Protein AF-A0A016WX50-F1 (afdb_monomer_lite)

Secondary structure (DSSP, 8-state):
-HHHHHHHHTT--STT---HHHHHHHTTPPPHHHHHHHHHHHHHHHHHHS-TTSHHHHHHH----SPPPP-

pLDDT: mean 91.86, std 5.21, range [62.44, 97.5]

Structure (mmCIF, N/CA/C/O backbone):
data_AF-A0A016WX50-F1
#
_entry.id   AF-A0A016WX50-F1
#
loop_
_atom_site.group_PDB
_atom_site.id
_atom_site.type_symbol
_atom_site.label_atom_id
_atom_site.label_alt_id
_atom_site.label_comp_id
_atom_site.label_asym_id
_atom_site.label_entity_id
_atom_site.label_seq_id
_atom_site.pdbx_PDB_ins_code
_atom_site.Cartn_x
_atom_site.Cartn_y
_atom_site.Cartn_z
_atom_site.occupancy
_atom_site.B_iso_or_equiv
_atom_site.auth_seq_id
_atom_site.auth_comp_id
_atom_site.auth_asym_id
_atom_site.auth_atom_id
_atom_site.pdbx_PDB_model_num
ATOM 1 N N . MET A 1 1 ? -0.500 -4.867 15.753 1.00 62.44 1 MET A N 1
ATOM 2 C CA . MET A 1 1 ? -0.367 -3.715 16.676 1.00 62.44 1 MET A CA 1
ATOM 3 C C . MET A 1 1 ? -1.330 -2.591 16.330 1.00 62.44 1 MET A C 1
ATOM 5 O O . MET A 1 1 ? -2.105 -2.229 17.204 1.00 62.44 1 MET A O 1
ATOM 9 N N . GLU A 1 2 ? -1.345 -2.124 15.077 1.00 79.00 2 GLU A N 1
ATOM 10 C CA . GLU A 1 2 ? -2.222 -1.055 14.557 1.00 79.00 2 GLU A CA 1
ATOM 11 C C . GLU A 1 2 ? -3.648 -1.084 15.139 1.00 79.00 2 GLU A C 1
ATOM 13 O O . GLU A 1 2 ? -4.041 -0.189 15.876 1.00 79.00 2 GLU A O 1
ATOM 18 N N . THR A 1 3 ? -4.399 -2.170 14.937 1.00 85.75 3 THR A N 1
ATOM 19 C CA . THR A 1 3 ? -5.793 -2.263 15.401 1.00 85.75 3 THR A CA 1
ATOM 20 C C . THR A 1 3 ? -5.949 -2.208 16.923 1.00 85.75 3 THR A C 1
ATOM 22 O O . THR A 1 3 ? -6.929 -1.660 17.417 1.00 85.75 3 THR A O 1
ATOM 25 N N . LYS A 1 4 ? -4.995 -2.757 17.688 1.00 89.12 4 LYS A N 1
ATOM 26 C CA . LYS A 1 4 ? -5.040 -2.736 19.160 1.00 89.12 4 LYS A CA 1
ATOM 27 C C . LYS A 1 4 ? -4.817 -1.316 19.686 1.00 89.12 4 LYS A C 1
ATOM 29 O O . LYS A 1 4 ? -5.525 -0.905 20.597 1.00 89.12 4 LYS A O 1
ATOM 34 N N . MET A 1 5 ? -3.887 -0.572 19.083 1.00 92.94 5 MET A N 1
ATOM 35 C CA . MET A 1 5 ? -3.640 0.828 19.441 1.00 92.94 5 MET A CA 1
ATOM 36 C C . MET A 1 5 ? -4.825 1.716 19.065 1.00 92.94 5 MET A C 1
ATOM 38 O O . MET A 1 5 ? -5.306 2.453 19.912 1.00 92.94 5 MET A O 1
ATOM 42 N N . LEU A 1 6 ? -5.373 1.572 17.853 1.00 92.00 6 LEU A N 1
ATOM 43 C CA . LEU A 1 6 ? -6.541 2.352 17.425 1.00 92.00 6 LEU A CA 1
ATOM 44 C C . LEU A 1 6 ? -7.764 2.111 18.313 1.00 92.00 6 LEU A C 1
ATOM 46 O O . LEU A 1 6 ? -8.484 3.048 18.646 1.00 92.00 6 LEU A O 1
ATOM 50 N N . ARG A 1 7 ? -7.985 0.861 18.739 1.00 92.56 7 ARG A N 1
ATOM 51 C CA . ARG A 1 7 ? -9.047 0.528 19.698 1.00 92.56 7 ARG A CA 1
ATOM 52 C C . ARG A 1 7 ? -8.815 1.168 21.058 1.00 92.56 7 ARG A C 1
ATOM 54 O O . ARG A 1 7 ? -9.754 1.724 21.612 1.00 92.56 7 ARG A O 1
ATOM 61 N N . TRP A 1 8 ? -7.583 1.121 21.561 1.00 93.44 8 TRP A N 1
ATOM 62 C CA . TRP A 1 8 ? -7.220 1.747 22.829 1.00 93.44 8 TRP A CA 1
ATOM 63 C C . TRP A 1 8 ? -7.437 3.264 22.798 1.00 93.44 8 TRP A C 1
ATOM 65 O O . TRP A 1 8 ? -8.143 3.794 23.647 1.00 93.44 8 TRP A O 1
ATOM 75 N N . THR A 1 9 ? -6.927 3.950 21.772 1.00 93.88 9 THR A N 1
ATOM 76 C CA . THR A 1 9 ? -7.096 5.401 21.599 1.00 93.88 9 THR A CA 1
ATOM 77 C C . THR A 1 9 ? -8.562 5.804 21.434 1.00 93.88 9 THR A C 1
ATOM 79 O O . THR A 1 9 ? -8.968 6.853 21.917 1.00 93.88 9 THR A O 1
ATOM 82 N N . ALA A 1 10 ? -9.379 4.974 20.779 1.00 91.88 10 ALA A N 1
ATOM 83 C CA . ALA A 1 10 ? -10.811 5.227 20.629 1.00 91.88 10 ALA A CA 1
ATOM 84 C C . ALA A 1 10 ? -11.657 4.825 21.851 1.00 91.88 10 ALA A C 1
ATOM 86 O O . ALA A 1 10 ? -12.872 5.026 21.809 1.00 91.88 10 ALA A O 1
ATOM 87 N N . GLY A 1 11 ? -11.054 4.227 22.888 1.00 94.75 11 GLY A N 1
ATOM 88 C CA . GLY A 1 11 ? -11.761 3.693 24.057 1.00 94.75 11 GLY A CA 1
ATOM 89 C C . GLY A 1 11 ? -12.670 2.497 23.749 1.00 94.75 11 GLY A C 1
ATOM 90 O O . GLY A 1 11 ? -13.591 2.218 24.506 1.00 94.75 11 GLY A O 1
ATOM 91 N N . VAL A 1 12 ? -12.449 1.799 22.630 1.00 93.81 12 VAL A N 1
ATOM 92 C CA . VAL A 1 12 ? -13.338 0.733 22.149 1.00 93.81 12 VAL A CA 1
ATOM 93 C C . VAL A 1 12 ? -12.880 -0.625 22.670 1.00 93.81 12 VAL A C 1
ATOM 95 O O . VAL A 1 12 ? -11.818 -1.148 22.315 1.00 93.81 12 VAL A O 1
ATOM 98 N N . THR A 1 13 ? -13.743 -1.256 23.450 1.00 92.12 13 THR A N 1
ATOM 99 C CA . THR A 1 13 ? -13.555 -2.583 24.030 1.00 92.12 13 THR A CA 1
ATOM 100 C C . THR A 1 13 ? -14.061 -3.688 23.094 1.00 92.12 13 THR A C 1
ATOM 102 O O . THR A 1 13 ? -14.509 -3.450 21.967 1.00 92.12 13 THR A O 1
ATOM 105 N N . ARG A 1 14 ? -13.958 -4.952 23.524 1.00 89.12 14 ARG A N 1
ATOM 106 C CA . ARG A 1 14 ? -14.575 -6.078 22.800 1.00 89.12 14 ARG A CA 1
ATOM 107 C C . ARG A 1 14 ? -16.101 -6.114 22.959 1.00 89.12 14 ARG A C 1
ATOM 109 O O . ARG A 1 14 ? -16.764 -6.619 22.056 1.00 89.12 14 ARG A O 1
ATOM 116 N N . ALA A 1 15 ? -16.645 -5.579 24.056 1.00 94.94 15 ALA A N 1
ATOM 117 C CA . ALA A 1 15 ? -18.083 -5.580 24.333 1.00 94.94 15 ALA A CA 1
ATOM 118 C C . ALA A 1 15 ? -18.866 -4.726 23.325 1.00 94.94 15 ALA A C 1
ATOM 120 O O . ALA A 1 15 ? -19.968 -5.099 22.937 1.00 94.94 15 ALA A O 1
ATOM 121 N N . ASP A 1 16 ? -18.240 -3.664 22.814 1.00 93.62 16 ASP A N 1
ATOM 122 C CA . ASP A 1 16 ? -18.846 -2.754 21.836 1.00 93.62 16 ASP A CA 1
ATOM 123 C C . ASP A 1 16 ? -19.108 -3.419 20.477 1.00 93.62 16 ASP A C 1
ATOM 125 O O . ASP A 1 16 ? -19.858 -2.894 19.661 1.00 93.62 16 ASP A O 1
ATOM 129 N N . ARG A 1 17 ? -18.457 -4.560 20.189 1.00 93.00 17 ARG A N 1
ATOM 130 C CA . ARG A 1 17 ? -18.587 -5.325 18.928 1.00 93.00 17 ARG A CA 1
ATOM 131 C C . ARG A 1 17 ? -18.411 -4.483 17.651 1.00 93.00 17 ARG A C 1
ATOM 133 O O . ARG A 1 17 ? -18.786 -4.908 16.560 1.00 93.00 17 ARG A O 1
ATOM 140 N N . ILE A 1 18 ? -17.774 -3.316 17.764 1.00 92.94 18 ILE A N 1
ATOM 141 C CA . ILE A 1 18 ? -17.493 -2.428 16.636 1.00 92.94 18 ILE A CA 1
ATOM 142 C C . ILE A 1 18 ? -16.441 -3.077 15.740 1.00 92.94 18 ILE A C 1
ATOM 144 O O . ILE A 1 18 ? -15.364 -3.484 16.198 1.00 92.94 18 ILE A O 1
ATOM 148 N N . ARG A 1 19 ? -16.762 -3.143 14.448 1.00 92.56 19 ARG A N 1
ATOM 149 C CA . ARG A 1 19 ? -15.887 -3.649 13.391 1.00 92.56 19 ARG A CA 1
ATOM 150 C C . ARG A 1 19 ? -14.653 -2.763 13.210 1.00 92.56 19 ARG A C 1
ATOM 152 O O . ARG A 1 19 ? -14.724 -1.543 13.341 1.00 92.56 19 ARG A O 1
ATOM 159 N N . ASN A 1 20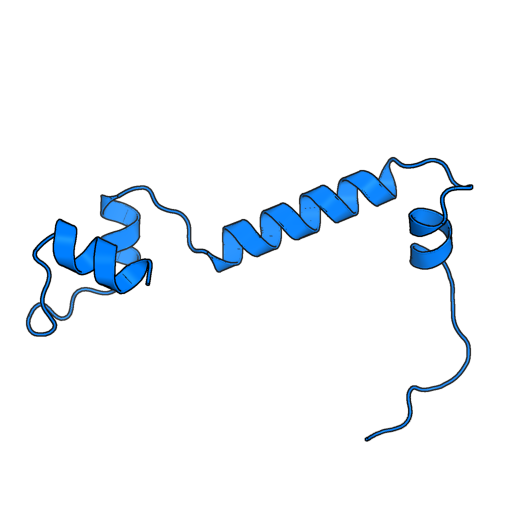 ? -13.512 -3.367 12.890 1.00 89.31 20 ASN A N 1
ATOM 160 C CA . ASN A 1 20 ? -12.244 -2.638 12.791 1.00 89.31 20 ASN A CA 1
ATOM 161 C C . ASN A 1 20 ? -12.228 -1.637 11.627 1.00 89.31 20 ASN A C 1
ATOM 163 O O . ASN A 1 20 ? -11.526 -0.634 11.701 1.00 89.31 20 ASN A O 1
ATOM 167 N N . GLU A 1 21 ? -13.011 -1.884 10.579 1.00 91.31 21 GLU A N 1
ATOM 168 C CA . GLU A 1 21 ? -13.202 -0.982 9.443 1.00 91.31 21 GLU A CA 1
ATOM 169 C C . GLU A 1 21 ? -13.780 0.358 9.908 1.00 91.31 21 GLU A C 1
ATOM 171 O O . GLU A 1 21 ? -13.256 1.403 9.544 1.00 91.31 21 GLU A O 1
ATOM 176 N N . LYS A 1 22 ? -14.777 0.334 10.803 1.00 92.94 22 LYS A N 1
ATOM 177 C CA . LYS A 1 22 ? -15.372 1.549 11.381 1.00 92.94 22 LYS A CA 1
ATOM 178 C C . LYS A 1 22 ? -14.404 2.325 12.263 1.00 92.94 22 LYS A C 1
ATOM 180 O O . LYS A 1 22 ? -14.420 3.550 12.281 1.00 92.94 22 LYS A O 1
ATOM 185 N N . ILE A 1 23 ? -13.526 1.618 12.967 1.00 93.19 23 ILE A N 1
ATOM 186 C CA . ILE A 1 23 ? -12.481 2.256 13.771 1.00 93.19 23 ILE A CA 1
ATOM 187 C C . ILE A 1 23 ? -11.470 2.945 12.859 1.00 93.19 23 ILE A C 1
ATOM 189 O O . ILE A 1 23 ? -11.116 4.090 13.101 1.00 93.19 23 ILE A O 1
ATOM 193 N N . ARG A 1 24 ? -11.046 2.284 11.782 1.00 92.56 24 ARG A N 1
ATOM 194 C CA . ARG A 1 24 ? -10.139 2.873 10.792 1.00 92.56 24 ARG A CA 1
ATOM 195 C C . ARG A 1 24 ? -10.746 4.074 10.072 1.00 92.56 24 ARG A C 1
ATOM 197 O O . ARG A 1 24 ? -10.070 5.089 9.960 1.00 92.56 24 ARG A O 1
ATOM 204 N N . GLU A 1 25 ? -12.012 3.981 9.669 1.00 92.56 25 GLU A N 1
ATOM 205 C CA . GLU A 1 25 ? -12.779 5.081 9.068 1.00 92.56 25 GLU A CA 1
ATOM 206 C C . GLU A 1 25 ? -12.794 6.310 9.986 1.00 92.56 25 GLU A C 1
ATOM 208 O O . GLU A 1 25 ? -12.467 7.407 9.545 1.00 92.56 25 GLU A O 1
ATOM 213 N N . ARG A 1 26 ? -13.047 6.115 11.289 1.00 92.38 26 ARG A N 1
ATOM 214 C CA . ARG A 1 26 ? -13.025 7.196 12.290 1.00 92.38 26 ARG A CA 1
ATOM 215 C C . ARG A 1 26 ? -11.679 7.925 12.369 1.00 92.38 26 ARG A C 1
ATOM 217 O O . ARG A 1 26 ? -11.662 9.117 12.651 1.00 92.38 26 ARG A O 1
ATOM 224 N N . PHE A 1 27 ? -10.568 7.225 12.144 1.00 91.06 27 PHE A N 1
ATOM 225 C CA . PHE A 1 27 ? -9.223 7.811 12.145 1.00 91.06 27 PHE A CA 1
ATOM 226 C C . PHE A 1 27 ? -8.716 8.191 10.742 1.00 91.06 27 PHE A C 1
ATOM 228 O O . PHE A 1 27 ? -7.586 8.656 10.622 1.00 91.06 27 PHE A O 1
ATOM 235 N N . GLY A 1 28 ? -9.501 7.972 9.680 1.00 92.44 28 GLY A N 1
ATOM 236 C CA . GLY A 1 28 ? -9.063 8.197 8.298 1.00 92.44 28 GLY A CA 1
ATOM 237 C C . GLY A 1 28 ? -7.913 7.284 7.851 1.00 92.44 28 GLY A C 1
ATOM 238 O O . GLY A 1 28 ? -7.143 7.640 6.961 1.00 92.44 28 GLY A O 1
ATOM 239 N N . ILE A 1 29 ? -7.753 6.114 8.478 1.00 91.31 29 ILE A N 1
ATOM 240 C CA . ILE A 1 29 ? -6.637 5.201 8.207 1.00 91.31 29 ILE A CA 1
ATOM 241 C C . ILE A 1 29 ? -7.047 4.177 7.151 1.00 91.31 29 ILE A C 1
ATOM 243 O O . ILE A 1 29 ? -7.978 3.400 7.348 1.00 91.31 29 ILE A O 1
ATOM 247 N N . ALA A 1 30 ? -6.312 4.127 6.041 1.00 91.38 30 ALA A N 1
ATOM 248 C CA . ALA A 1 30 ? -6.497 3.088 5.034 1.00 91.38 30 ALA A CA 1
ATOM 249 C C . ALA A 1 30 ? -6.067 1.703 5.569 1.00 91.38 30 ALA A C 1
ATOM 251 O O . ALA A 1 30 ? -5.106 1.614 6.339 1.00 91.38 30 ALA A O 1
ATOM 252 N N . PRO A 1 31 ? -6.719 0.607 5.144 1.00 89.56 31 PRO A N 1
ATOM 253 C CA . PRO A 1 31 ? -6.269 -0.746 5.453 1.00 89.56 31 PRO A CA 1
ATOM 254 C C . PRO A 1 31 ? -4.800 -0.981 5.069 1.00 89.56 31 PRO A C 1
ATOM 256 O O . PRO A 1 31 ? -4.348 -0.601 3.989 1.00 89.56 31 PRO A O 1
ATOM 259 N N . ILE A 1 32 ? -4.055 -1.692 5.921 1.00 88.50 32 ILE A N 1
ATOM 260 C CA . ILE A 1 32 ? -2.637 -2.000 5.668 1.00 88.50 32 ILE A CA 1
ATOM 261 C C . ILE A 1 32 ? -2.416 -2.771 4.360 1.00 88.50 32 ILE A C 1
ATOM 263 O O . ILE A 1 32 ? -1.418 -2.563 3.677 1.00 88.50 32 ILE A O 1
ATOM 267 N N . ALA A 1 33 ? -3.371 -3.621 3.974 1.00 90.25 33 ALA A N 1
ATOM 268 C CA . ALA A 1 33 ? -3.325 -4.350 2.711 1.00 90.25 33 ALA A CA 1
ATOM 269 C C . ALA A 1 33 ? -3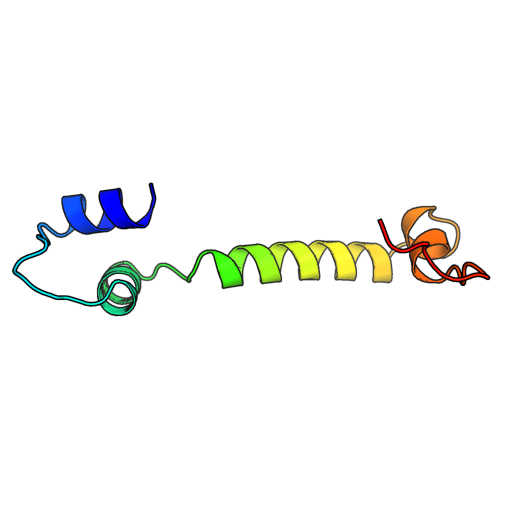.286 -3.400 1.503 1.00 90.25 33 ALA A C 1
ATOM 271 O O . ALA A 1 33 ? -2.575 -3.668 0.536 1.00 90.25 33 ALA A O 1
ATOM 272 N N . ASP A 1 34 ? -3.991 -2.270 1.579 1.00 93.06 34 ASP A N 1
ATOM 273 C CA . ASP A 1 34 ? -4.017 -1.280 0.507 1.00 93.06 34 ASP A CA 1
ATOM 274 C C . ASP A 1 34 ? -2.697 -0.512 0.443 1.00 93.06 34 ASP A C 1
ATOM 276 O O . ASP A 1 34 ? -2.158 -0.332 -0.645 1.00 93.06 34 ASP A O 1
ATOM 280 N N . LYS A 1 35 ? -2.104 -0.171 1.596 1.00 91.50 35 LYS A N 1
ATOM 281 C CA . LYS A 1 35 ? -0.751 0.412 1.671 1.00 91.50 35 LYS A CA 1
ATOM 282 C C . LYS A 1 35 ? 0.311 -0.519 1.089 1.00 91.50 35 LYS A C 1
ATOM 284 O O . LYS A 1 35 ? 1.163 -0.083 0.322 1.00 91.50 35 LYS A O 1
ATOM 289 N N . LEU A 1 36 ? 0.252 -1.808 1.420 1.00 94.88 36 LEU A N 1
ATOM 290 C CA . LEU A 1 36 ? 1.167 -2.809 0.868 1.00 94.88 36 LEU A CA 1
ATOM 291 C C . LEU A 1 36 ? 0.995 -2.943 -0.649 1.00 94.88 36 LEU A C 1
ATOM 293 O O . LEU A 1 36 ? 1.986 -2.994 -1.381 1.00 94.88 36 LEU A O 1
ATOM 297 N N . ARG A 1 37 ? -0.256 -2.956 -1.128 1.00 96.62 37 ARG A N 1
ATOM 298 C CA . ARG A 1 37 ? -0.563 -2.981 -2.562 1.00 96.62 37 ARG A CA 1
ATOM 299 C C . ARG A 1 37 ? -0.014 -1.740 -3.261 1.00 96.62 37 ARG A C 1
ATOM 301 O O . ARG A 1 37 ? 0.636 -1.877 -4.292 1.00 96.62 37 ARG A O 1
ATOM 308 N N . GLU A 1 38 ? -0.227 -0.560 -2.690 1.00 96.38 38 GLU A N 1
ATOM 309 C CA . GLU A 1 38 ? 0.275 0.709 -3.215 1.00 96.38 38 GLU A CA 1
ATOM 310 C C . GLU A 1 38 ? 1.806 0.706 -3.319 1.00 96.38 38 GLU A C 1
ATOM 312 O O . GLU A 1 38 ? 2.344 1.000 -4.385 1.00 96.38 38 GLU A O 1
ATOM 317 N N . THR A 1 39 ? 2.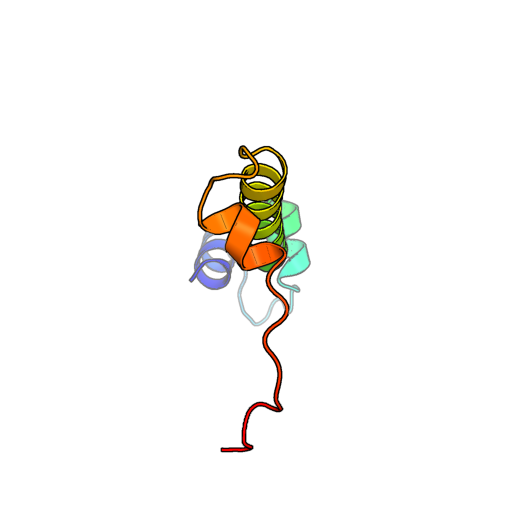520 0.304 -2.263 1.00 96.88 39 THR A N 1
ATOM 318 C CA . THR A 1 39 ? 3.990 0.212 -2.277 1.00 96.88 39 THR A CA 1
ATOM 319 C C . THR A 1 39 ? 4.482 -0.740 -3.363 1.00 96.88 39 THR A C 1
ATOM 321 O O . THR A 1 39 ? 5.400 -0.401 -4.113 1.00 96.88 39 THR A O 1
ATOM 324 N N . ARG A 1 40 ? 3.841 -1.908 -3.506 1.00 96.56 40 ARG A N 1
ATOM 325 C CA . ARG A 1 40 ? 4.189 -2.872 -4.558 1.00 96.56 40 ARG A CA 1
ATOM 326 C C . ARG A 1 40 ? 3.972 -2.289 -5.953 1.00 96.56 40 ARG A C 1
ATOM 328 O O . ARG A 1 40 ? 4.816 -2.473 -6.823 1.00 96.56 40 ARG A O 1
ATOM 335 N N . LEU A 1 41 ? 2.871 -1.569 -6.168 1.00 96.81 41 LEU A N 1
ATOM 336 C CA . LEU A 1 41 ? 2.573 -0.923 -7.448 1.00 96.81 41 LEU A CA 1
ATOM 337 C C . LEU A 1 41 ? 3.532 0.229 -7.754 1.00 96.81 41 LEU A C 1
ATOM 339 O O . LEU A 1 41 ? 3.944 0.381 -8.899 1.00 96.81 41 LEU A O 1
ATOM 343 N N . ARG A 1 42 ? 3.935 1.013 -6.749 1.00 97.50 42 ARG A N 1
ATOM 344 C CA . ARG A 1 42 ? 4.956 2.057 -6.918 1.00 97.50 42 ARG A CA 1
ATOM 345 C C . ARG A 1 42 ? 6.294 1.459 -7.338 1.00 97.50 42 ARG A C 1
ATOM 347 O O . ARG A 1 42 ? 6.905 1.971 -8.272 1.00 97.50 42 ARG A O 1
ATOM 354 N N . TRP A 1 43 ? 6.714 0.370 -6.692 1.00 96.69 43 TRP A N 1
ATOM 355 C CA . TRP A 1 43 ? 7.918 -0.365 -7.080 1.00 96.69 43 TRP A CA 1
ATOM 356 C C . TRP A 1 43 ? 7.801 -0.919 -8.502 1.00 96.69 43 TRP A C 1
ATOM 358 O O . TRP A 1 43 ? 8.688 -0.702 -9.319 1.00 96.69 43 TRP A O 1
ATOM 368 N N . TYR A 1 44 ? 6.672 -1.542 -8.839 1.00 95.88 44 TYR A N 1
ATOM 369 C CA . TYR A 1 44 ? 6.446 -2.061 -10.186 1.00 95.88 44 TYR A CA 1
ATOM 370 C C . TYR A 1 44 ? 6.482 -0.952 -11.243 1.00 95.88 44 TYR A C 1
ATOM 372 O O . TYR A 1 44 ? 7.160 -1.075 -12.256 1.00 95.88 44 TYR A O 1
ATOM 380 N N . GLY A 1 45 ? 5.834 0.184 -10.978 1.00 96.75 45 GLY A N 1
ATOM 381 C CA . GLY A 1 45 ? 5.896 1.352 -11.850 1.00 96.75 45 GLY A CA 1
ATOM 382 C C . GLY A 1 45 ? 7.308 1.930 -11.980 1.00 96.75 45 GLY A C 1
ATOM 383 O O . GLY A 1 45 ? 7.656 2.434 -13.043 1.00 96.75 45 GLY A O 1
ATOM 384 N N . HIS A 1 46 ? 8.127 1.854 -10.927 1.00 96.00 46 HIS A N 1
ATOM 385 C CA . HIS A 1 46 ? 9.541 2.218 -11.000 1.00 96.00 46 HIS A CA 1
ATOM 386 C C . HIS A 1 46 ? 10.304 1.285 -11.947 1.00 96.00 46 HIS A C 1
ATOM 388 O O . HIS A 1 46 ? 10.977 1.782 -12.842 1.00 96.00 46 HIS A O 1
ATOM 394 N N . VAL A 1 47 ? 10.124 -0.034 -11.820 1.00 95.69 47 VAL A N 1
ATOM 395 C CA . VAL A 1 47 ? 10.723 -1.014 -12.741 1.00 95.69 47 VAL A CA 1
ATOM 396 C C . VAL A 1 47 ? 10.255 -0.777 -14.175 1.00 95.69 47 VAL A C 1
ATOM 398 O O . VAL A 1 47 ? 11.069 -0.777 -15.087 1.00 95.69 47 VAL A O 1
ATOM 401 N N . LEU A 1 48 ? 8.966 -0.501 -14.395 1.00 95.62 48 LEU A N 1
ATOM 402 C CA . LEU A 1 48 ? 8.439 -0.276 -15.741 1.00 95.62 48 LEU A CA 1
ATOM 403 C C . LEU A 1 48 ? 9.042 0.944 -16.446 1.00 95.62 48 LEU A C 1
ATOM 405 O O . LEU A 1 48 ? 9.176 0.898 -17.667 1.00 95.62 48 LEU A O 1
ATOM 409 N N . ARG A 1 49 ? 9.388 1.998 -15.696 1.00 95.81 49 ARG A N 1
ATOM 410 C CA . ARG A 1 49 ? 10.021 3.225 -16.211 1.00 95.81 49 ARG A CA 1
ATOM 411 C C . ARG A 1 49 ? 11.547 3.152 -16.277 1.00 95.81 49 ARG A C 1
ATOM 413 O O . ARG A 1 49 ? 12.157 4.094 -16.771 1.00 95.81 49 ARG A O 1
ATOM 420 N N . ALA A 1 50 ? 12.157 2.105 -15.728 1.00 95.75 50 ALA A N 1
ATOM 421 C CA . ALA A 1 50 ? 13.597 1.918 -15.802 1.00 95.75 50 ALA A CA 1
ATOM 422 C C . ALA A 1 50 ? 14.020 1.572 -17.238 1.00 95.75 50 ALA A C 1
ATOM 424 O O . ALA A 1 50 ? 13.227 1.027 -18.010 1.00 95.75 50 ALA A O 1
ATOM 425 N N . ASN A 1 51 ? 15.270 1.888 -17.580 1.00 95.38 51 ASN A N 1
ATOM 426 C CA . ASN A 1 51 ? 15.843 1.551 -18.880 1.00 95.38 51 ASN A CA 1
ATOM 427 C C . ASN A 1 51 ? 15.862 0.029 -19.098 1.00 95.38 51 ASN A C 1
ATOM 429 O O . ASN A 1 51 ? 15.935 -0.749 -18.140 1.00 95.38 51 ASN A O 1
ATOM 433 N N . GLU A 1 52 ? 15.824 -0.384 -20.364 1.00 93.00 52 GLU A N 1
ATOM 434 C CA . GLU A 1 52 ? 15.753 -1.795 -20.770 1.00 93.00 52 GLU A CA 1
ATOM 435 C C . GLU A 1 52 ? 16.948 -2.630 -20.302 1.00 93.00 52 GLU A C 1
ATOM 437 O O . GLU A 1 52 ? 16.803 -3.821 -20.053 1.00 93.00 52 GLU A O 1
ATOM 442 N N . ASP A 1 53 ? 18.109 -2.007 -20.112 1.00 93.81 53 ASP A N 1
ATOM 443 C CA . ASP A 1 53 ? 19.345 -2.639 -19.649 1.00 93.81 53 ASP A CA 1
ATOM 444 C C . ASP A 1 53 ? 19.388 -2.869 -18.130 1.00 93.81 53 ASP A C 1
ATOM 446 O O . ASP A 1 53 ? 20.253 -3.589 -17.624 1.00 93.81 53 ASP A O 1
ATOM 450 N N . THR A 1 54 ? 18.454 -2.290 -17.370 1.00 95.25 54 THR A N 1
ATOM 451 C CA . THR A 1 54 ? 18.426 -2.500 -15.922 1.00 95.25 54 THR A CA 1
ATOM 452 C C . THR A 1 54 ? 18.039 -3.936 -15.583 1.00 95.25 54 THR A C 1
ATOM 454 O O . THR A 1 54 ? 17.040 -4.468 -16.064 1.00 95.25 54 THR A O 1
ATOM 457 N N . ILE A 1 55 ? 18.789 -4.551 -14.663 1.00 94.00 55 ILE A N 1
ATOM 458 C CA . ILE A 1 55 ? 18.588 -5.946 -14.229 1.00 94.00 55 ILE A CA 1
ATOM 459 C C . ILE A 1 55 ? 17.131 -6.209 -13.819 1.00 94.00 55 ILE A C 1
ATOM 461 O O . ILE A 1 55 ? 16.579 -7.260 -14.127 1.00 94.00 55 ILE A O 1
ATOM 465 N N . CYS A 1 56 ? 16.487 -5.251 -13.145 1.00 93.06 56 CYS A N 1
ATOM 466 C CA . CYS A 1 56 ? 15.093 -5.381 -12.726 1.00 93.06 56 CYS A CA 1
ATOM 467 C C . CYS A 1 56 ? 14.112 -5.448 -13.905 1.00 93.06 56 CYS A C 1
ATOM 469 O O . CYS A 1 56 ? 13.121 -6.166 -13.809 1.00 93.06 56 CYS A O 1
ATOM 47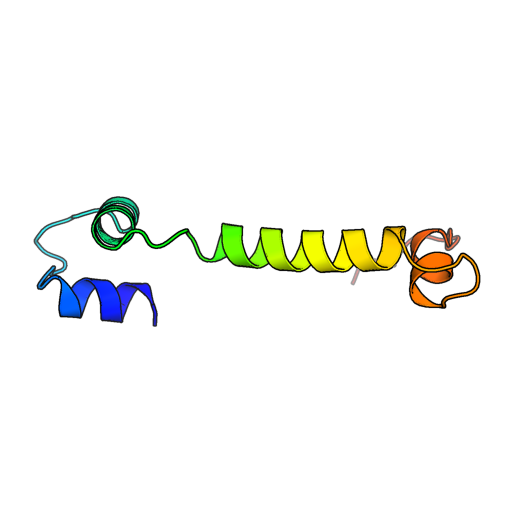1 N N . LYS A 1 57 ? 14.362 -4.701 -14.988 1.00 94.81 57 LYS A N 1
ATOM 472 C CA . LYS A 1 57 ? 13.523 -4.695 -16.191 1.00 94.81 57 LYS A CA 1
ATOM 473 C C . LYS A 1 57 ? 13.747 -5.969 -17.004 1.00 94.81 57 LYS A C 1
ATOM 475 O O . LYS A 1 57 ? 12.790 -6.684 -17.268 1.00 94.81 57 LYS A O 1
ATOM 480 N N . VAL A 1 58 ? 15.011 -6.325 -17.247 1.00 94.44 58 VAL A N 1
ATOM 481 C CA . VAL A 1 58 ? 15.385 -7.594 -17.897 1.00 94.44 58 VAL A CA 1
ATOM 482 C C . VAL A 1 58 ? 14.789 -8.787 -17.152 1.00 94.44 58 VAL A C 1
ATOM 484 O O . VAL A 1 58 ? 14.177 -9.657 -17.757 1.00 94.44 58 VAL A O 1
ATOM 487 N N . GLY A 1 59 ? 14.930 -8.826 -15.825 1.00 93.31 59 GLY A N 1
ATOM 488 C CA . GLY A 1 59 ? 14.405 -9.912 -15.001 1.00 93.31 59 GLY A CA 1
ATOM 489 C C . GLY A 1 59 ? 12.876 -9.964 -14.942 1.00 93.31 59 GLY A C 1
ATOM 490 O O . GLY A 1 59 ? 12.327 -11.037 -14.711 1.00 93.31 59 GLY A O 1
ATOM 491 N N . LEU A 1 60 ? 12.187 -8.837 -15.149 1.00 93.31 60 LEU A N 1
ATOM 492 C CA . LEU A 1 60 ? 10.727 -8.805 -15.243 1.00 93.31 60 LEU A CA 1
ATOM 493 C C . LEU A 1 60 ? 10.231 -9.456 -16.542 1.00 93.31 60 LEU A C 1
ATOM 495 O O . LEU A 1 60 ? 9.230 -10.169 -16.505 1.00 93.31 60 LEU A O 1
ATOM 499 N N . ASP A 1 61 ? 10.933 -9.220 -17.648 1.00 91.44 61 ASP A N 1
ATOM 500 C CA . ASP A 1 61 ? 10.564 -9.703 -18.985 1.00 91.44 61 ASP A CA 1
ATOM 501 C C . ASP A 1 61 ? 11.178 -11.084 -19.311 1.00 91.44 61 ASP A C 1
ATOM 503 O O . ASP A 1 61 ? 10.916 -11.664 -20.365 1.00 91.44 61 ASP A O 1
ATOM 507 N N . LEU A 1 62 ? 11.993 -11.637 -18.406 1.00 91.62 62 LEU A N 1
ATOM 508 C CA . LEU A 1 62 ? 12.676 -12.915 -18.589 1.00 91.62 62 LEU A CA 1
ATOM 509 C C . LEU A 1 62 ? 11.705 -14.101 -18.503 1.00 91.62 62 LEU A C 1
ATOM 511 O O . LEU A 1 62 ? 11.190 -14.438 -17.434 1.00 91.62 62 LEU A O 1
ATOM 515 N N . GLU A 1 63 ? 11.553 -14.825 -19.609 1.00 89.56 63 GLU A N 1
ATOM 516 C CA . GLU A 1 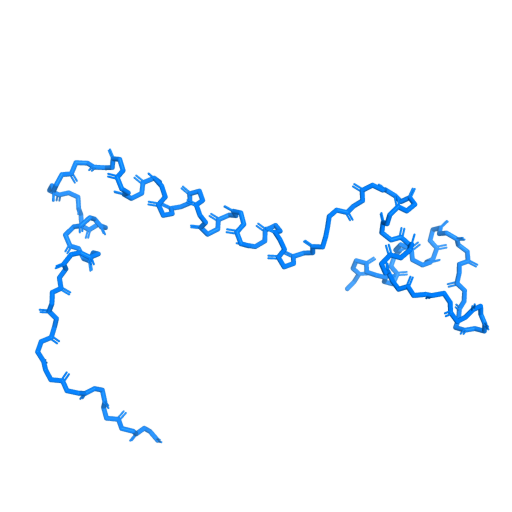63 ? 10.910 -16.136 -19.613 1.00 89.56 63 GLU A CA 1
ATOM 517 C C . GLU A 1 63 ? 11.902 -17.222 -19.184 1.00 89.56 63 GLU A C 1
ATOM 519 O O . GLU A 1 63 ? 12.903 -17.486 -19.852 1.00 89.56 63 GLU A O 1
ATOM 524 N N . VAL A 1 64 ? 11.625 -17.880 -18.056 1.00 88.38 64 VAL A N 1
ATOM 525 C CA . VAL A 1 64 ? 12.444 -18.998 -17.572 1.00 88.38 64 VAL A CA 1
ATOM 526 C C . VAL A 1 64 ? 11.786 -20.319 -17.981 1.00 88.38 64 VAL A C 1
ATOM 528 O O . VAL A 1 64 ? 10.689 -20.620 -17.500 1.00 88.38 64 VAL A O 1
ATOM 531 N N . PRO A 1 65 ? 12.427 -21.134 -18.842 1.00 90.12 65 PRO A N 1
ATOM 532 C CA . PRO A 1 65 ? 11.874 -22.416 -19.249 1.00 90.12 65 PRO A CA 1
ATOM 533 C C . PRO A 1 65 ? 11.884 -23.419 -18.090 1.00 90.12 65 PRO A C 1
ATOM 535 O O . PRO A 1 65 ? 12.799 -23.461 -17.269 1.00 90.12 65 PRO A O 1
ATOM 538 N N . GLY A 1 66 ? 10.872 -24.285 -18.069 1.00 88.25 66 GLY A N 1
ATOM 539 C CA . GLY A 1 66 ? 10.727 -25.347 -17.073 1.00 88.25 66 GLY A CA 1
ATOM 540 C C . GLY A 1 66 ? 9.631 -25.075 -16.044 1.00 88.25 66 GLY A C 1
ATOM 541 O O . GLY A 1 66 ? 9.092 -23.979 -15.922 1.00 88.25 66 GLY A O 1
ATOM 542 N N . LYS A 1 67 ? 9.247 -26.122 -15.308 1.00 88.12 67 LYS A N 1
ATOM 543 C CA . LYS A 1 67 ? 8.247 -26.029 -14.237 1.00 88.12 67 LYS A CA 1
ATOM 544 C C . LYS A 1 67 ? 8.956 -26.008 -12.893 1.00 88.12 67 LYS A C 1
ATOM 546 O O . LYS A 1 67 ? 9.845 -26.822 -12.652 1.00 88.12 67 LYS A O 1
ATOM 551 N N . ARG A 1 68 ? 8.515 -25.127 -11.992 1.00 88.06 68 ARG A N 1
ATOM 552 C CA . ARG A 1 68 ? 8.942 -25.176 -10.591 1.00 88.06 68 ARG A CA 1
ATOM 553 C C . ARG A 1 68 ? 8.550 -26.545 -10.006 1.00 88.06 68 ARG A C 1
ATOM 555 O O . ARG A 1 68 ? 7.366 -26.889 -10.080 1.00 88.06 68 ARG A O 1
ATOM 562 N N . PRO A 1 69 ? 9.489 -27.323 -9.439 1.00 87.62 69 PRO A N 1
ATOM 563 C CA . PRO A 1 69 ? 9.153 -28.586 -8.793 1.00 87.62 69 PRO A CA 1
ATOM 564 C C . PRO A 1 69 ? 8.213 -28.328 -7.614 1.00 87.62 69 PRO A C 1
ATOM 566 O O . PRO A 1 69 ? 8.318 -27.304 -6.931 1.00 87.62 69 PRO A O 1
ATOM 569 N N . LYS A 1 70 ? 7.272 -29.249 -7.389 1.00 87.38 70 LYS A N 1
ATOM 570 C CA . LYS A 1 70 ? 6.469 -29.224 -6.167 1.00 87.38 70 LYS A CA 1
ATOM 571 C C . LYS A 1 70 ? 7.382 -29.620 -5.007 1.00 87.38 70 LYS A C 1
ATOM 573 O O . LYS A 1 70 ? 8.033 -30.659 -5.089 1.00 87.38 70 LYS A O 1
ATOM 578 N N . GLY A 1 71 ? 7.465 -28.745 -4.008 1.00 73.94 71 GLY A N 1
ATOM 579 C CA . GLY A 1 71 ? 7.977 -29.098 -2.685 1.00 73.94 71 GLY A CA 1
ATOM 580 C C . GLY A 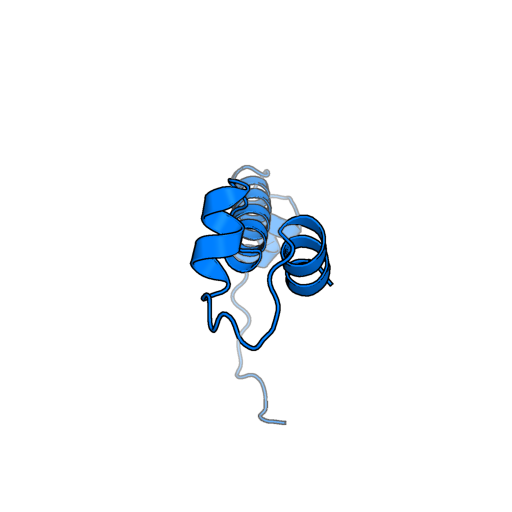1 71 ? 6.940 -29.887 -1.907 1.00 73.94 71 GLY A C 1
ATOM 581 O O . GLY A 1 71 ? 5.737 -29.732 -2.231 1.00 73.94 71 GLY A O 1
#

Organism: NCBI:txid53326

Sequence (71 aa):
METKMLRWTAGVTRADRIRNEKIRERFGIAPIADKLRETRLRWYGHVLRANEDTICKVGLDLEVPGKRPKG

Radius of gyration: 20.56 Å; chains: 1; bounding box: 38×37×45 Å

Foldseek 3Di:
DVQVVLCVVVVHDVVNVDDSVVSCVVVVHDDVVVVVVVVVVVVVVVLVPDDCPDPSVCVVPDDDDDDDDDD